Protein AF-A0A956GL09-F1 (afdb_monomer_lite)

Sequence (77 aa):
MRPPPAPTPLRSDVAAFVGPTHRGPVGEAVRVEGWRAYQAVFGGLDGASHTPYAVRGYFENGGTTAFVVRVAGGAPA

Foldseek 3Di:
DDDDDDDDDDPPLEEEFEEAFPAADAQDWDKAFALVRCCVHGNADDPVDCRRVVRNVSRVVPRGMYIYHHHDDDDDD

Secondary structure (DSSP, 8-state):
-PPPPPPPPP----EEEEE--SSS-BS-EEEE-HHHHHHHHH-S--TT-SHHHHHHHHHHTT---EEEEEPP-----

pLDDT: mean 90.61, std 12.46, range [40.78, 98.44]

Radius of gyration: 16.16 Å; chains: 1; bounding box: 45×21×54 Å

Structure (mmCIF, N/CA/C/O backbone):
data_AF-A0A956GL09-F1
#
_entry.id   AF-A0A956GL09-F1
#
loop_
_atom_site.group_PDB
_atom_site.id
_atom_site.type_symbol
_atom_site.label_atom_id
_atom_site.label_alt_id
_atom_site.label_comp_id
_atom_site.label_asym_id
_atom_site.label_entity_id
_atom_site.label_seq_id
_atom_site.pdbx_PDB_ins_code
_atom_site.Cartn_x
_atom_site.Cartn_y
_atom_site.Cartn_z
_atom_site.occupancy
_atom_site.B_iso_or_equiv
_atom_site.auth_seq_id
_atom_site.auth_comp_id
_atom_site.auth_asym_id
_atom_site.auth_atom_id
_atom_site.pdbx_PDB_model_num
ATOM 1 N N . MET A 1 1 ? -36.248 6.396 28.752 1.00 79.06 1 MET A N 1
ATOM 2 C CA . MET A 1 1 ? -35.790 5.897 27.436 1.00 79.06 1 MET A CA 1
ATOM 3 C C . MET A 1 1 ? -34.280 6.105 27.371 1.00 79.06 1 MET A C 1
ATOM 5 O O . MET A 1 1 ? -33.854 7.235 27.565 1.00 79.06 1 MET A O 1
ATOM 9 N N . ARG A 1 2 ? -33.461 5.053 27.234 1.00 77.75 2 ARG A N 1
ATOM 10 C CA . ARG A 1 2 ? -31.996 5.198 27.107 1.00 77.75 2 ARG A CA 1
ATOM 11 C C . ARG A 1 2 ? -31.672 5.540 25.642 1.00 77.75 2 ARG A C 1
ATOM 13 O O . ARG A 1 2 ? -32.213 4.852 24.778 1.00 77.75 2 ARG A O 1
ATOM 20 N N . PRO A 1 3 ? -30.843 6.559 25.346 1.00 79.94 3 PRO A N 1
ATOM 21 C CA . PRO A 1 3 ? -30.420 6.825 23.974 1.00 79.94 3 PRO A CA 1
ATOM 22 C C . PRO A 1 3 ? -29.634 5.628 23.409 1.00 79.94 3 PRO A C 1
ATOM 24 O O . PRO A 1 3 ? -28.954 4.936 24.176 1.00 79.94 3 PRO A O 1
ATOM 27 N N . PRO A 1 4 ? -29.743 5.344 22.098 1.00 82.25 4 PRO A N 1
ATOM 28 C CA . PRO A 1 4 ? -29.006 4.250 21.480 1.00 82.25 4 PRO A CA 1
ATOM 29 C C . PRO A 1 4 ? -27.493 4.455 21.665 1.00 82.25 4 PRO A C 1
ATOM 31 O O . PRO A 1 4 ? -27.035 5.599 21.740 1.00 82.25 4 PRO A O 1
ATOM 34 N N . PRO A 1 5 ? -26.710 3.367 21.774 1.00 82.31 5 PRO A N 1
ATOM 35 C CA . PRO A 1 5 ? -25.261 3.474 21.874 1.00 82.31 5 PRO A CA 1
ATOM 36 C C . PRO A 1 5 ? -24.703 4.224 20.660 1.00 82.31 5 PRO A C 1
ATOM 38 O O . PRO A 1 5 ? -25.187 4.055 19.539 1.00 82.31 5 PRO A O 1
ATOM 41 N N . ALA A 1 6 ? -23.691 5.060 20.893 1.00 81.12 6 ALA A N 1
ATOM 42 C CA . ALA A 1 6 ? -23.020 5.780 19.819 1.00 81.12 6 ALA A CA 1
ATOM 43 C C . ALA A 1 6 ? -22.357 4.789 18.842 1.00 81.12 6 ALA A C 1
ATOM 45 O O . ALA A 1 6 ? -21.855 3.750 19.285 1.00 81.12 6 ALA A O 1
ATOM 46 N N . PRO A 1 7 ? -22.337 5.086 17.529 1.00 78.62 7 PRO A N 1
ATOM 47 C CA . PRO A 1 7 ? -21.641 4.247 16.565 1.00 78.62 7 PRO A CA 1
ATOM 48 C C . PRO A 1 7 ? -20.145 4.201 16.886 1.00 78.62 7 PRO A C 1
ATOM 50 O O . PRO A 1 7 ? -19.539 5.213 17.244 1.00 78.62 7 PRO A O 1
ATOM 53 N N . THR A 1 8 ? -19.544 3.021 16.744 1.00 80.56 8 THR A N 1
ATOM 54 C CA . THR A 1 8 ? -18.095 2.854 16.870 1.00 80.56 8 THR A CA 1
ATOM 55 C C . THR A 1 8 ? -17.395 3.741 15.836 1.00 80.56 8 THR A C 1
ATOM 57 O O . THR A 1 8 ? -17.807 3.730 14.671 1.00 80.56 8 THR A O 1
ATOM 60 N N . PRO A 1 9 ? -16.343 4.492 16.210 1.00 76.62 9 PRO A N 1
ATOM 61 C CA . PRO A 1 9 ? -15.588 5.289 15.255 1.00 76.62 9 PRO A CA 1
ATOM 62 C C . PRO A 1 9 ? -15.076 4.409 14.111 1.00 76.62 9 PRO A C 1
ATOM 64 O O . PRO A 1 9 ? -14.381 3.417 14.341 1.00 76.62 9 PRO A O 1
ATOM 67 N N . LEU A 1 10 ? -15.433 4.764 12.878 1.00 79.00 10 LEU A N 1
ATOM 68 C CA . LEU A 1 10 ? -14.897 4.119 11.685 1.00 79.00 10 LEU A CA 1
ATOM 69 C C . LEU A 1 10 ? -13.451 4.577 11.493 1.00 79.00 10 LEU A C 1
ATOM 71 O O . LEU A 1 10 ? -13.158 5.771 11.556 1.00 79.00 10 LEU A O 1
ATOM 75 N N . ARG A 1 11 ? -12.546 3.629 11.241 1.00 78.69 11 ARG A N 1
ATOM 76 C CA . ARG A 1 11 ? -11.183 3.960 10.825 1.00 78.69 11 ARG A CA 1
ATOM 77 C C . ARG A 1 11 ? -11.218 4.587 9.436 1.00 78.69 11 ARG A C 1
ATOM 79 O O . ARG A 1 11 ? -11.525 3.911 8.459 1.00 78.69 11 ARG A O 1
ATOM 86 N N . SER A 1 12 ? -10.899 5.873 9.361 1.00 82.75 12 SER A N 1
ATOM 87 C CA . SER A 1 12 ? -10.741 6.623 8.111 1.00 82.75 12 SER A CA 1
ATOM 88 C C . SER A 1 12 ? -9.277 6.719 7.659 1.00 82.75 12 SER A C 1
ATOM 90 O O . SER A 1 12 ? -8.977 7.415 6.697 1.00 82.75 12 SER A O 1
ATOM 92 N N . ASP A 1 13 ? -8.358 6.054 8.364 1.00 88.56 13 ASP A N 1
ATOM 93 C CA . ASP A 1 13 ? -6.906 6.083 8.149 1.00 88.56 13 ASP A CA 1
ATOM 94 C C . ASP A 1 13 ? -6.385 4.952 7.242 1.00 88.56 13 ASP A C 1
ATOM 96 O O . ASP A 1 13 ? -5.225 4.980 6.822 1.00 88.56 13 ASP A O 1
ATOM 100 N N . VAL A 1 14 ? -7.223 3.957 6.931 1.00 95.06 14 VAL A N 1
ATOM 101 C CA . VAL A 1 14 ? -6.837 2.791 6.123 1.00 95.06 14 VAL A CA 1
ATOM 102 C C . VAL A 1 14 ? -7.033 3.091 4.638 1.00 95.06 14 VAL A C 1
ATOM 104 O O . VAL A 1 14 ? -8.158 3.141 4.144 1.00 95.06 14 VAL A O 1
ATOM 107 N N . ALA A 1 15 ? -5.925 3.267 3.919 1.00 96.69 15 ALA A N 1
ATOM 108 C CA . ALA A 1 15 ? -5.939 3.544 2.486 1.00 96.69 15 ALA A CA 1
ATOM 109 C C . ALA A 1 15 ? -6.168 2.275 1.645 1.00 96.69 15 ALA A C 1
ATOM 111 O O . ALA A 1 15 ? -5.822 1.163 2.054 1.00 96.69 15 ALA A O 1
ATOM 112 N N . ALA A 1 16 ? -6.696 2.453 0.433 1.00 97.19 16 ALA A N 1
ATOM 113 C CA . ALA A 1 16 ? -6.772 1.412 -0.586 1.00 97.19 16 ALA A CA 1
ATOM 114 C C . ALA A 1 16 ? -6.014 1.851 -1.847 1.00 97.19 16 ALA A C 1
ATOM 116 O O . ALA A 1 16 ? -6.226 2.954 -2.348 1.00 97.19 16 ALA A O 1
ATOM 11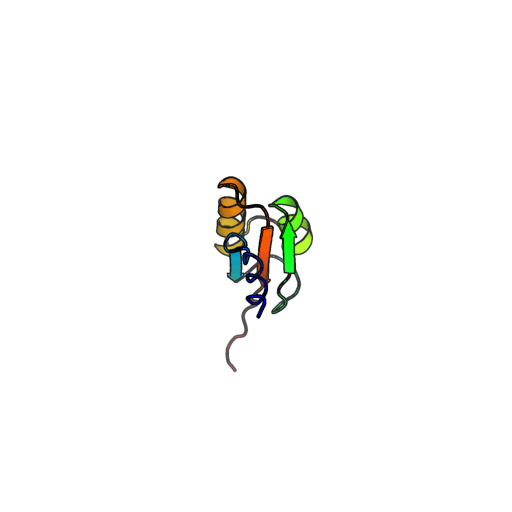7 N N . PHE A 1 17 ? -5.152 0.979 -2.368 1.00 97.81 17 PHE A N 1
ATOM 118 C CA . PHE A 1 17 ? -4.395 1.197 -3.600 1.00 97.81 17 PHE A CA 1
ATOM 119 C C . PHE A 1 17 ? -4.829 0.189 -4.657 1.00 97.81 17 PHE A C 1
ATOM 121 O O . PHE A 1 17 ? -4.787 -1.019 -4.428 1.00 97.81 17 PHE A O 1
ATOM 128 N N . VAL A 1 18 ? -5.221 0.684 -5.827 1.00 97.38 18 VAL A N 1
ATOM 129 C CA . VAL A 1 18 ? -5.668 -0.144 -6.950 1.00 97.38 18 VAL A CA 1
ATOM 130 C C . VAL A 1 18 ? -4.767 0.140 -8.141 1.00 97.38 18 VAL A C 1
ATOM 132 O O . VAL A 1 18 ? -4.665 1.284 -8.582 1.00 97.38 18 VAL A O 1
ATOM 135 N N . GLY A 1 19 ? -4.086 -0.882 -8.652 1.00 95.38 19 GLY A N 1
ATOM 136 C CA . GLY A 1 19 ? -3.241 -0.734 -9.833 1.00 95.38 19 GLY A CA 1
ATOM 137 C C . GLY A 1 19 ? -2.285 -1.902 -10.069 1.00 95.38 19 GLY A C 1
ATOM 138 O O . GLY A 1 19 ? -2.368 -2.921 -9.377 1.00 95.38 19 GLY A O 1
ATOM 139 N N . PRO A 1 20 ? -1.402 -1.802 -11.075 1.00 94.88 20 PRO A N 1
ATOM 140 C CA . PRO A 1 20 ? -0.504 -2.890 -11.436 1.00 94.88 20 PRO A CA 1
ATOM 141 C C . PRO A 1 20 ? 0.545 -3.156 -10.355 1.00 94.88 20 PRO A C 1
ATOM 143 O O . PRO A 1 20 ? 1.177 -2.236 -9.840 1.00 94.88 20 PRO A O 1
ATOM 146 N N . THR A 1 21 ? 0.786 -4.428 -10.051 1.00 94.62 21 THR A N 1
ATOM 147 C CA . THR A 1 21 ? 1.883 -4.870 -9.178 1.00 94.62 21 THR A CA 1
ATOM 148 C C . THR A 1 21 ? 2.634 -6.028 -9.830 1.00 94.62 21 THR A C 1
ATOM 150 O O . THR A 1 21 ? 2.056 -6.788 -10.618 1.00 94.62 21 THR A O 1
ATOM 153 N N . HIS A 1 22 ? 3.910 -6.189 -9.467 1.00 91.38 22 HIS A N 1
ATOM 154 C CA . HIS A 1 22 ? 4.804 -7.203 -10.033 1.00 91.38 22 HIS A CA 1
ATOM 155 C C . HIS A 1 22 ? 4.240 -8.631 -9.904 1.00 91.38 22 HIS A C 1
ATOM 157 O O . HIS A 1 22 ? 4.253 -9.411 -10.853 1.00 91.38 22 HIS A O 1
ATOM 163 N N . ARG A 1 23 ? 3.685 -8.973 -8.736 1.00 94.12 23 ARG A N 1
ATOM 164 C CA . ARG A 1 23 ? 3.016 -10.258 -8.467 1.00 94.12 23 ARG A CA 1
A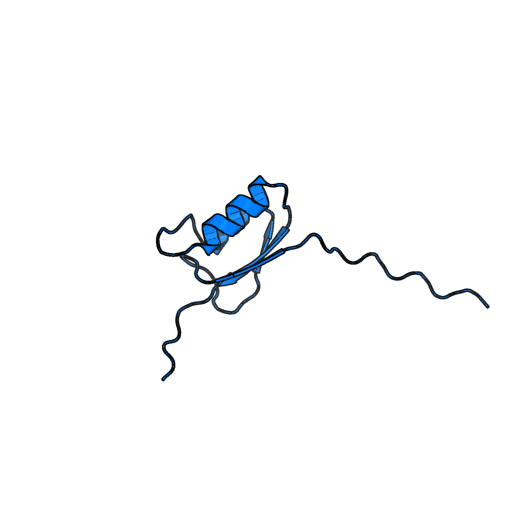TOM 165 C C . ARG A 1 23 ? 1.816 -10.073 -7.539 1.00 94.12 23 ARG A C 1
ATOM 167 O O . ARG A 1 23 ? 1.519 -8.949 -7.148 1.00 94.12 23 ARG A O 1
ATOM 174 N N . GLY A 1 24 ? 1.160 -11.172 -7.175 1.00 94.38 24 GLY A N 1
ATOM 175 C CA . GLY A 1 24 ? 0.047 -11.203 -6.222 1.00 94.38 24 GLY A CA 1
ATOM 176 C C . GLY A 1 24 ? -1.302 -11.539 -6.873 1.00 94.38 24 GLY A C 1
ATOM 177 O O . GLY A 1 24 ? -1.389 -11.588 -8.110 1.00 94.38 24 GLY A O 1
ATOM 178 N N . PRO A 1 25 ? -2.338 -11.789 -6.052 1.00 95.94 25 PRO A N 1
ATOM 179 C CA . PRO A 1 25 ? -3.674 -12.139 -6.526 1.00 95.94 25 PRO A CA 1
ATOM 180 C C . PRO A 1 25 ? -4.308 -10.957 -7.267 1.00 95.94 25 PRO A C 1
ATOM 182 O O . PRO A 1 25 ? -4.223 -9.816 -6.821 1.00 95.94 25 PRO A O 1
ATOM 185 N N . VAL A 1 26 ? -4.902 -11.226 -8.430 1.00 95.81 26 VAL A N 1
ATOM 186 C CA . VAL A 1 26 ? -5.521 -10.209 -9.294 1.00 95.81 26 VAL A CA 1
ATOM 187 C C . VAL A 1 26 ? -6.976 -10.011 -8.888 1.00 95.81 26 VAL A C 1
ATOM 189 O O . VAL A 1 26 ? -7.698 -10.987 -8.717 1.00 95.81 26 VAL A O 1
ATOM 192 N N . GLY A 1 27 ? -7.412 -8.756 -8.761 1.00 95.25 27 GLY A N 1
ATOM 193 C CA . GLY A 1 27 ? -8.802 -8.416 -8.432 1.00 95.25 27 GLY A CA 1
ATOM 194 C C . GLY A 1 27 ? -9.217 -8.699 -6.983 1.00 95.25 27 GLY A C 1
ATOM 195 O O . GLY A 1 27 ? -10.356 -8.424 -6.619 1.00 95.25 27 GLY A O 1
ATOM 196 N N . GLU A 1 28 ? -8.308 -9.201 -6.146 1.00 97.25 28 GLU A N 1
ATOM 197 C CA . GLU A 1 28 ? -8.550 -9.455 -4.726 1.00 97.25 28 GLU A CA 1
ATOM 198 C C . GLU A 1 28 ? -7.984 -8.318 -3.867 1.00 97.25 28 GLU A C 1
ATOM 200 O O . GLU A 1 28 ? -6.851 -7.875 -4.068 1.00 97.25 28 GLU A O 1
ATOM 205 N N . ALA A 1 29 ? -8.771 -7.849 -2.896 1.00 97.81 29 ALA A N 1
ATOM 206 C CA . ALA A 1 29 ? -8.329 -6.859 -1.922 1.00 97.81 29 ALA A CA 1
ATOM 207 C C . ALA A 1 29 ? -7.545 -7.535 -0.795 1.00 97.81 29 ALA A C 1
ATOM 209 O O . ALA A 1 29 ? -8.125 -8.131 0.112 1.00 97.81 29 ALA A O 1
ATOM 210 N N . VAL A 1 30 ? -6.221 -7.393 -0.818 1.00 98.44 30 VAL A N 1
ATOM 211 C CA . VAL A 1 30 ? -5.353 -7.952 0.223 1.00 98.44 30 VAL A CA 1
ATOM 212 C C . VAL A 1 30 ? -4.985 -6.872 1.228 1.00 98.44 30 VAL A C 1
ATOM 214 O O . VAL A 1 30 ? -4.460 -5.817 0.864 1.00 98.44 30 VAL A O 1
ATOM 217 N N . ARG A 1 31 ? -5.227 -7.152 2.510 1.00 98.19 31 ARG A N 1
ATOM 218 C CA . ARG A 1 31 ? -4.791 -6.296 3.615 1.00 98.19 31 ARG A CA 1
ATOM 219 C C . ARG A 1 31 ? -3.301 -6.498 3.883 1.00 98.19 31 ARG A C 1
ATOM 221 O O . ARG A 1 31 ? -2.854 -7.626 4.070 1.00 98.19 31 ARG A O 1
ATOM 228 N N . VAL A 1 32 ? -2.549 -5.407 3.960 1.00 98.31 32 VAL A N 1
ATOM 229 C CA . VAL A 1 32 ? -1.115 -5.407 4.267 1.00 98.31 32 VAL A CA 1
ATOM 230 C C . VAL A 1 32 ? -0.798 -4.420 5.390 1.00 98.31 32 VAL A C 1
ATOM 232 O O . VAL A 1 32 ? -1.332 -3.310 5.441 1.00 98.31 32 VAL A O 1
ATOM 235 N N . GLU A 1 33 ? 0.087 -4.834 6.294 1.00 98.00 33 GLU A N 1
ATOM 236 C CA . GLU A 1 33 ? 0.564 -4.032 7.425 1.00 98.00 33 GLU A CA 1
ATOM 237 C C . GLU A 1 33 ? 2.030 -3.652 7.195 1.00 98.00 33 GLU A C 1
ATOM 239 O O . GLU A 1 33 ? 2.955 -4.425 7.455 1.00 98.00 33 GLU A O 1
ATOM 244 N N . GLY A 1 34 ? 2.240 -2.460 6.641 1.00 98.00 34 GLY A N 1
ATOM 245 C CA . GLY A 1 34 ? 3.565 -1.949 6.308 1.00 98.00 34 GLY A CA 1
ATOM 246 C C . GLY A 1 34 ? 4.146 -2.459 4.984 1.00 98.00 34 GLY A C 1
ATOM 247 O O . GLY A 1 34 ? 3.668 -3.399 4.342 1.00 98.00 34 GLY A O 1
ATOM 248 N N . TRP A 1 35 ? 5.255 -1.832 4.589 1.00 98.25 35 TRP A N 1
ATOM 249 C CA . TRP A 1 35 ? 5.930 -2.088 3.314 1.00 98.25 35 TRP A CA 1
ATOM 250 C C . TRP A 1 35 ? 6.441 -3.530 3.166 1.00 98.25 35 TRP A C 1
ATOM 252 O O . TRP A 1 35 ? 6.347 -4.121 2.093 1.00 98.25 35 TRP A O 1
ATOM 262 N N . ARG A 1 36 ? 6.927 -4.147 4.250 1.00 98.25 36 ARG A N 1
ATOM 263 C CA . ARG A 1 36 ? 7.443 -5.526 4.207 1.00 98.25 36 ARG A CA 1
ATOM 264 C C . ARG A 1 36 ? 6.344 -6.549 3.899 1.00 98.25 36 ARG A C 1
ATOM 266 O O . ARG A 1 36 ? 6.592 -7.502 3.163 1.00 98.25 36 ARG A O 1
ATOM 273 N N . ALA A 1 37 ? 5.136 -6.339 4.432 1.00 98.38 37 ALA A N 1
ATOM 274 C CA . ALA A 1 37 ? 3.973 -7.177 4.141 1.00 98.38 37 ALA A CA 1
ATOM 275 C C . ALA A 1 37 ? 3.528 -7.015 2.681 1.00 98.38 37 ALA A C 1
ATOM 277 O O . ALA A 1 37 ? 3.279 -8.010 2.001 1.00 98.38 37 ALA A O 1
ATOM 278 N N . TYR A 1 38 ? 3.530 -5.779 2.167 1.00 98.38 38 TYR A N 1
ATOM 279 C CA . TYR A 1 38 ? 3.320 -5.529 0.742 1.00 98.38 38 TYR A CA 1
ATOM 280 C C . TYR A 1 38 ? 4.323 -6.305 -0.122 1.00 98.38 38 TYR A C 1
ATOM 282 O O . TYR A 1 38 ? 3.914 -7.038 -1.019 1.00 98.38 38 TYR A O 1
ATOM 290 N N . GLN A 1 39 ? 5.623 -6.221 0.178 1.00 98.12 39 GLN A N 1
ATOM 291 C CA . GLN A 1 39 ? 6.658 -6.902 -0.607 1.00 98.12 39 GLN A CA 1
ATOM 292 C C . GLN A 1 39 ? 6.502 -8.427 -0.622 1.00 98.12 39 GLN A C 1
ATOM 294 O O . GLN A 1 39 ? 6.716 -9.074 -1.656 1.00 98.12 39 GLN A O 1
ATOM 299 N N . ALA A 1 40 ? 6.093 -9.009 0.507 1.00 98.19 40 ALA A N 1
ATOM 300 C CA . ALA A 1 40 ? 5.837 -10.439 0.619 1.00 98.19 40 ALA A CA 1
ATOM 301 C C . ALA A 1 40 ? 4.748 -10.908 -0.361 1.00 98.19 40 ALA A C 1
ATOM 303 O O . ALA A 1 40 ? 4.930 -11.929 -1.019 1.00 98.19 40 ALA A O 1
ATOM 304 N N . VAL A 1 41 ? 3.673 -10.133 -0.527 1.00 97.88 41 VAL A N 1
ATOM 305 C CA . VAL A 1 41 ? 2.540 -10.498 -1.393 1.00 97.88 41 VAL A CA 1
ATOM 306 C C . VAL A 1 41 ? 2.742 -10.029 -2.834 1.00 97.88 41 VAL A C 1
ATOM 308 O O . VAL A 1 41 ? 2.648 -10.822 -3.768 1.00 97.88 41 VAL A O 1
ATOM 311 N N . PHE A 1 42 ? 3.052 -8.748 -3.023 1.00 97.00 42 PHE A N 1
ATOM 312 C CA . PHE A 1 42 ? 2.973 -8.060 -4.314 1.00 97.00 42 PHE A CA 1
ATOM 313 C C . PHE A 1 42 ? 4.326 -7.830 -4.993 1.00 97.00 42 PHE A C 1
ATOM 315 O O . PHE A 1 42 ? 4.375 -7.503 -6.181 1.00 97.00 42 PHE A O 1
ATOM 322 N N . GLY A 1 43 ? 5.426 -8.083 -4.278 1.00 95.62 43 GLY A N 1
ATOM 323 C CA . GLY A 1 43 ? 6.787 -7.865 -4.767 1.00 95.62 43 GLY A CA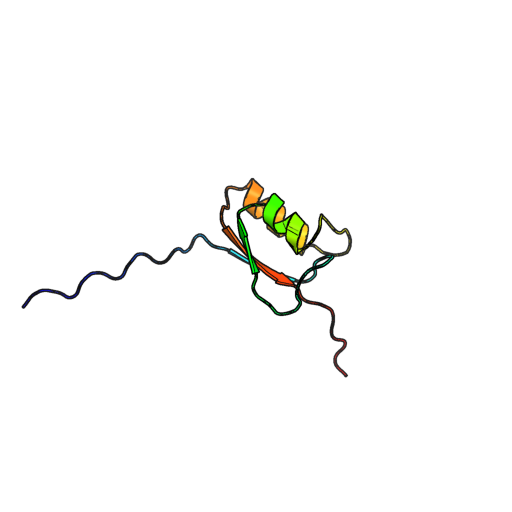 1
ATOM 324 C C . GLY A 1 43 ? 7.313 -6.456 -4.480 1.00 95.62 43 GLY A C 1
ATOM 325 O O . GLY A 1 43 ? 6.746 -5.702 -3.696 1.00 95.62 43 GLY A O 1
ATOM 326 N N . GLY A 1 44 ? 8.461 -6.128 -5.069 1.00 95.56 44 GLY A N 1
ATOM 327 C CA . GLY A 1 44 ? 9.156 -4.866 -4.825 1.00 95.56 44 GLY A CA 1
ATOM 32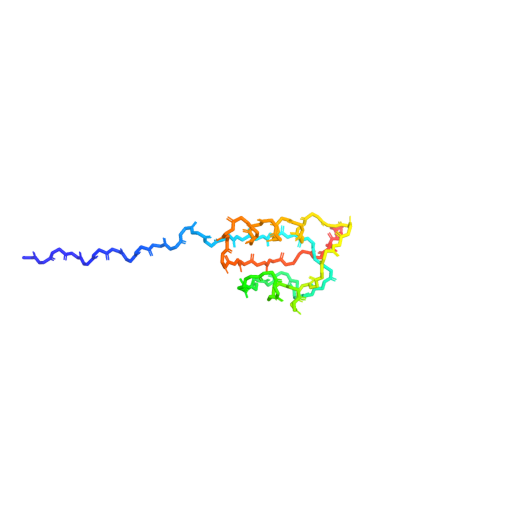8 C C . GLY A 1 44 ? 8.629 -3.687 -5.641 1.00 95.56 44 GLY A C 1
ATOM 329 O O . GLY A 1 44 ? 7.516 -3.693 -6.165 1.00 95.56 44 GLY A O 1
ATOM 330 N N . LEU A 1 45 ? 9.480 -2.665 -5.736 1.00 95.19 45 LEU A N 1
ATOM 331 C CA . LEU A 1 45 ? 9.301 -1.592 -6.706 1.00 95.19 45 LEU A CA 1
ATOM 332 C C . LEU A 1 45 ? 9.416 -2.153 -8.125 1.00 95.19 45 LEU A C 1
ATOM 334 O O . LEU A 1 45 ? 10.205 -3.064 -8.372 1.00 95.19 45 LEU A O 1
ATOM 338 N N . ASP A 1 46 ? 8.635 -1.585 -9.032 1.00 87.19 46 ASP A N 1
ATOM 339 C CA . ASP A 1 46 ? 8.581 -1.968 -10.436 1.00 87.19 46 ASP A CA 1
ATOM 340 C C . ASP A 1 46 ? 8.528 -0.688 -11.270 1.00 87.19 46 ASP A C 1
ATOM 342 O O . ASP A 1 46 ? 7.603 0.106 -11.115 1.00 87.19 46 ASP A O 1
ATOM 346 N N . GLY A 1 47 ? 9.513 -0.484 -12.147 1.00 87.00 47 GLY A N 1
ATOM 347 C CA . GLY A 1 47 ? 9.586 0.704 -13.000 1.00 87.00 47 GLY A CA 1
ATOM 348 C C . GLY A 1 47 ? 8.421 0.831 -13.988 1.00 87.00 47 GLY A C 1
ATOM 349 O O . GLY A 1 47 ? 8.197 1.915 -14.518 1.00 87.00 47 GLY A O 1
ATOM 350 N N . ALA A 1 48 ? 7.659 -0.243 -14.215 1.00 87.19 48 ALA A N 1
ATOM 351 C CA . ALA A 1 48 ? 6.473 -0.233 -15.064 1.00 87.19 48 ALA A CA 1
ATOM 352 C C . ALA A 1 48 ? 5.191 0.221 -14.335 1.00 87.19 48 ALA A C 1
ATOM 354 O O . ALA A 1 48 ? 4.157 0.392 -14.984 1.00 87.19 48 ALA A O 1
ATOM 355 N N . SER A 1 49 ? 5.216 0.415 -13.007 1.00 90.88 49 SER A N 1
ATOM 356 C CA . SER A 1 49 ? 4.025 0.776 -12.228 1.00 90.88 49 SER A CA 1
ATOM 357 C C . SER A 1 49 ? 4.294 1.808 -11.136 1.00 90.88 49 SER A C 1
ATOM 359 O O . SER A 1 49 ? 5.206 1.676 -10.326 1.00 90.88 49 SER A O 1
ATOM 361 N N . HIS A 1 50 ? 3.405 2.798 -11.030 1.00 94.31 50 HIS A N 1
ATOM 362 C CA . HIS A 1 50 ? 3.425 3.796 -9.956 1.00 94.31 50 HIS A CA 1
ATOM 363 C C . HIS A 1 50 ? 2.842 3.268 -8.633 1.00 94.31 50 HIS A C 1
ATOM 365 O O . HIS A 1 50 ? 3.135 3.812 -7.568 1.00 94.31 50 HIS A O 1
ATOM 371 N N . THR A 1 51 ? 2.038 2.198 -8.670 1.00 96.62 51 THR A N 1
ATOM 372 C CA . THR A 1 51 ? 1.381 1.616 -7.488 1.00 96.62 51 THR A CA 1
ATOM 373 C C . THR A 1 51 ? 2.360 1.231 -6.371 1.00 96.62 51 THR A C 1
ATOM 375 O O . THR A 1 51 ? 2.149 1.686 -5.246 1.00 96.62 51 THR A O 1
ATOM 378 N N . PRO A 1 52 ? 3.451 0.470 -6.614 1.00 97.00 52 PRO A N 1
ATOM 379 C CA . PRO A 1 52 ? 4.397 0.127 -5.551 1.00 97.00 52 PRO A CA 1
ATOM 380 C C . PRO A 1 52 ? 5.080 1.355 -4.929 1.00 97.00 52 PRO A C 1
ATOM 382 O O . PRO A 1 52 ? 5.349 1.351 -3.729 1.00 97.00 52 PRO A O 1
ATOM 385 N N . TYR A 1 53 ? 5.320 2.422 -5.701 1.00 98.19 53 TYR A N 1
ATOM 386 C CA . TYR A 1 53 ? 5.890 3.667 -5.175 1.00 98.19 53 TYR A CA 1
ATOM 387 C C . TYR A 1 53 ? 4.901 4.416 -4.276 1.00 98.19 53 TYR A C 1
ATOM 389 O O . TYR A 1 53 ? 5.281 4.862 -3.196 1.00 98.19 53 TYR A O 1
ATOM 397 N N . ALA A 1 54 ? 3.628 4.506 -4.675 1.00 98.12 54 ALA A N 1
ATOM 398 C CA . ALA A 1 54 ? 2.584 5.143 -3.870 1.00 98.12 54 ALA A CA 1
ATOM 399 C C . ALA A 1 54 ? 2.351 4.408 -2.539 1.00 98.12 54 ALA A C 1
ATOM 401 O O . ALA A 1 54 ? 2.274 5.040 -1.486 1.00 98.12 54 ALA A O 1
ATOM 402 N N . VAL A 1 55 ? 2.307 3.070 -2.572 1.00 98.12 55 VAL A N 1
ATOM 403 C CA . VAL A 1 55 ? 2.165 2.240 -1.365 1.00 98.12 55 VAL A CA 1
ATOM 404 C C . VAL A 1 55 ? 3.358 2.433 -0.427 1.00 98.12 55 VAL A C 1
ATOM 406 O O . VAL A 1 55 ? 3.174 2.603 0.778 1.00 98.12 55 VAL A O 1
ATOM 409 N N . ARG A 1 56 ? 4.584 2.445 -0.967 1.00 98.38 56 ARG A N 1
ATOM 410 C CA . ARG A 1 56 ? 5.788 2.717 -0.177 1.00 98.38 56 ARG A CA 1
ATOM 411 C C . ARG A 1 56 ? 5.718 4.093 0.487 1.00 98.38 56 ARG A C 1
ATOM 413 O O . ARG A 1 56 ? 5.891 4.174 1.699 1.00 98.38 56 ARG A O 1
ATOM 420 N N . GLY A 1 57 ? 5.405 5.136 -0.282 1.00 98.31 57 GLY A N 1
ATOM 421 C CA . GLY A 1 57 ? 5.284 6.501 0.229 1.00 98.31 57 GLY A CA 1
ATOM 422 C C . GLY A 1 57 ? 4.211 6.640 1.312 1.00 98.31 57 GLY A C 1
ATOM 423 O O . GLY A 1 57 ? 4.427 7.329 2.301 1.00 98.31 57 GLY A O 1
ATOM 424 N N . TYR A 1 58 ? 3.078 5.942 1.189 1.00 98.38 58 TYR A N 1
ATOM 425 C CA . TYR A 1 58 ? 2.054 5.912 2.240 1.00 98.38 58 TYR A CA 1
ATOM 426 C C . TYR A 1 58 ? 2.594 5.372 3.568 1.00 98.38 58 TYR A C 1
ATOM 428 O O . TYR A 1 58 ? 2.386 5.992 4.610 1.00 98.38 58 TYR A O 1
ATOM 436 N N . PHE A 1 59 ? 3.321 4.252 3.536 1.00 98.38 59 PHE A N 1
ATOM 437 C CA . PHE A 1 59 ? 3.918 3.682 4.745 1.00 98.38 59 PHE A CA 1
ATOM 438 C C . PHE A 1 59 ? 5.072 4.532 5.295 1.00 98.38 59 PHE A C 1
ATOM 440 O O . PHE A 1 59 ? 5.206 4.658 6.509 1.00 98.38 59 PHE A O 1
ATOM 447 N N . GLU A 1 60 ? 5.877 5.157 4.433 1.00 98.19 60 GLU A N 1
ATOM 448 C CA . GLU A 1 60 ? 6.929 6.099 4.851 1.00 98.19 60 GLU A CA 1
ATOM 449 C C . GLU A 1 60 ? 6.346 7.374 5.489 1.00 98.19 60 GLU A C 1
ATOM 451 O O . GLU A 1 60 ? 6.944 7.925 6.410 1.00 98.19 60 GLU A O 1
ATOM 456 N N . ASN A 1 61 ? 5.143 7.787 5.082 1.00 97.88 61 ASN A N 1
ATOM 457 C CA . ASN A 1 61 ? 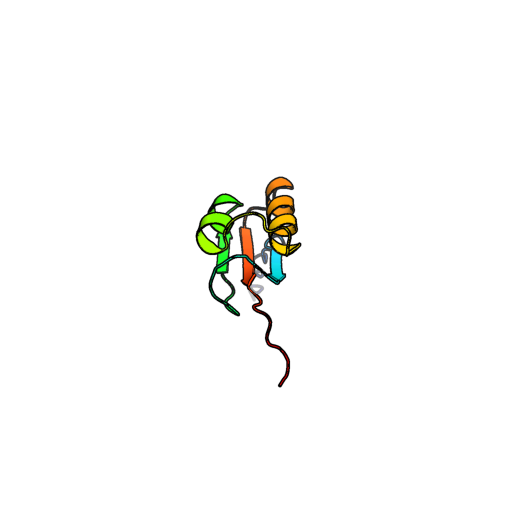4.413 8.927 5.648 1.00 97.88 61 ASN A CA 1
ATOM 458 C C . ASN A 1 61 ? 3.569 8.576 6.890 1.00 97.88 61 ASN A C 1
ATOM 460 O O . ASN A 1 61 ? 2.698 9.349 7.288 1.00 97.88 61 ASN A O 1
ATOM 464 N N . GLY A 1 62 ? 3.807 7.420 7.516 1.00 96.94 62 GLY A N 1
ATOM 465 C CA . GLY A 1 62 ? 3.156 7.031 8.773 1.00 96.94 62 GLY A CA 1
ATOM 466 C C . GLY A 1 62 ? 1.844 6.260 8.616 1.00 96.94 62 GLY A C 1
ATOM 467 O O . GLY A 1 62 ? 1.192 5.956 9.616 1.00 96.94 62 GLY A O 1
ATOM 468 N N . GLY A 1 63 ? 1.462 5.889 7.392 1.00 97.00 63 GLY A N 1
ATOM 469 C CA . GLY A 1 63 ? 0.437 4.876 7.170 1.00 97.00 63 GLY A CA 1
ATOM 470 C C . GLY A 1 63 ? 0.818 3.554 7.843 1.00 97.00 63 GLY A C 1
ATOM 471 O O . GLY A 1 63 ? 1.990 3.193 7.899 1.00 97.00 63 GLY A O 1
ATOM 472 N N . THR A 1 64 ? -0.160 2.811 8.364 1.00 96.75 64 THR A N 1
ATOM 473 C CA . THR A 1 64 ? 0.108 1.556 9.103 1.00 96.75 64 THR A CA 1
ATOM 474 C C . THR A 1 64 ? -0.553 0.341 8.470 1.00 96.75 64 THR A C 1
ATOM 476 O O . THR A 1 64 ? -0.002 -0.756 8.499 1.00 96.75 64 THR A O 1
ATOM 479 N N . THR A 1 65 ? -1.718 0.530 7.853 1.00 97.44 65 THR A N 1
ATOM 480 C CA . THR A 1 65 ? -2.500 -0.525 7.209 1.00 97.44 65 THR A CA 1
ATOM 481 C C . THR A 1 65 ? -3.000 -0.024 5.867 1.00 97.44 65 THR A C 1
ATOM 483 O O . THR A 1 65 ? -3.549 1.070 5.790 1.00 97.44 65 THR A O 1
ATOM 486 N N . ALA A 1 66 ? -2.883 -0.845 4.829 1.00 98.12 66 ALA A N 1
ATOM 487 C CA . ALA A 1 66 ? -3.508 -0.572 3.544 1.00 98.12 66 ALA A CA 1
ATOM 488 C C . ALA A 1 66 ? -4.170 -1.825 2.972 1.00 98.12 66 ALA A C 1
ATOM 490 O O . ALA A 1 66 ? -3.782 -2.951 3.289 1.00 98.12 66 ALA A O 1
ATOM 491 N N . PHE A 1 67 ? -5.141 -1.620 2.093 1.00 98.31 67 PHE A N 1
ATOM 492 C CA . PHE A 1 67 ? -5.581 -2.636 1.147 1.00 98.31 67 PHE A CA 1
ATOM 493 C C . PHE A 1 67 ? -4.918 -2.396 -0.203 1.00 98.31 67 PHE A C 1
ATOM 495 O O . PHE A 1 67 ? -4.780 -1.255 -0.644 1.00 98.31 67 PHE A O 1
ATOM 502 N N . VAL A 1 68 ? -4.526 -3.473 -0.873 1.00 98.25 68 VAL A N 1
ATOM 503 C CA . VAL A 1 68 ? -3.994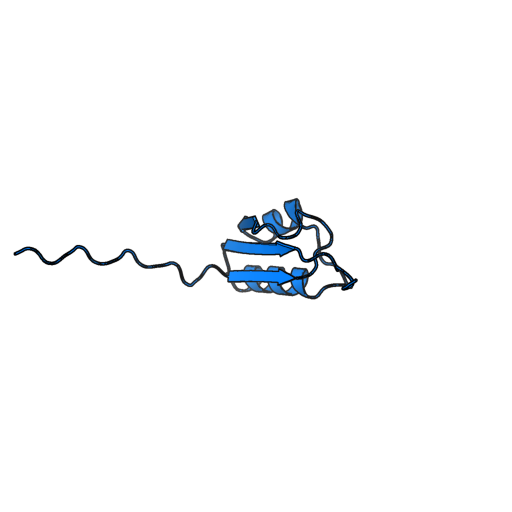 -3.415 -2.233 1.00 98.25 68 VAL A CA 1
ATOM 504 C C . VAL A 1 68 ? -4.771 -4.376 -3.115 1.00 98.25 68 VAL A C 1
ATOM 506 O O . VAL A 1 68 ? -4.943 -5.542 -2.764 1.00 98.25 68 VAL A O 1
ATOM 509 N N . VAL A 1 69 ? -5.220 -3.873 -4.262 1.00 98.00 69 VAL A N 1
ATOM 510 C CA . VAL A 1 69 ? -5.856 -4.657 -5.320 1.00 98.00 69 VAL A CA 1
ATOM 511 C C . VAL A 1 69 ? -4.966 -4.594 -6.549 1.00 98.00 69 VAL A C 1
ATOM 513 O O . VAL A 1 69 ? -4.797 -3.532 -7.159 1.00 98.00 69 VAL A O 1
ATOM 516 N N . ARG A 1 70 ? -4.400 -5.740 -6.930 1.00 96.25 70 ARG A N 1
ATOM 517 C CA . ARG A 1 70 ? -3.616 -5.838 -8.159 1.00 96.25 70 ARG A CA 1
ATOM 518 C C . ARG A 1 70 ? -4.539 -5.837 -9.368 1.00 96.25 70 ARG A C 1
ATOM 520 O O . ARG A 1 70 ? -5.435 -6.675 -9.479 1.00 96.25 70 ARG A O 1
ATOM 527 N N . VAL A 1 71 ? -4.236 -4.963 -10.316 1.00 93.88 71 VAL A N 1
ATOM 528 C CA . VAL A 1 71 ? -4.840 -4.950 -11.650 1.00 93.88 71 VAL A CA 1
ATOM 529 C C . VAL A 1 71 ? -3.853 -5.579 -12.630 1.00 93.88 71 VAL A C 1
ATOM 531 O O . VAL A 1 71 ? -2.741 -5.083 -12.795 1.00 93.88 71 VAL A O 1
ATOM 534 N N . ALA A 1 72 ? -4.238 -6.680 -13.272 1.00 83.81 72 ALA A N 1
ATOM 535 C CA . ALA A 1 72 ? -3.530 -7.208 -14.435 1.00 83.81 72 ALA A CA 1
ATOM 536 C C . ALA A 1 72 ? -4.281 -6.748 -15.687 1.00 83.81 72 ALA A C 1
ATOM 538 O O . ALA A 1 72 ? -5.511 -6.786 -15.704 1.00 83.81 72 ALA A O 1
ATOM 539 N N . GLY A 1 73 ? -3.557 -6.261 -16.696 1.00 70.31 73 GLY A N 1
ATOM 540 C CA . GLY A 1 73 ? -4.165 -5.732 -17.912 1.00 70.31 73 GLY A CA 1
ATOM 541 C C . GLY A 1 73 ? -5.050 -6.776 -18.588 1.00 70.31 73 GLY A C 1
ATOM 542 O O . GLY A 1 73 ? -4.548 -7.762 -19.119 1.00 70.31 73 GLY A O 1
ATOM 543 N N . GLY A 1 74 ? -6.360 -6.544 -18.577 1.00 53.16 74 GLY A N 1
ATOM 544 C CA . GLY A 1 74 ? -7.249 -7.077 -19.593 1.00 53.16 74 GLY A CA 1
ATOM 545 C C . GLY A 1 74 ? -7.214 -6.103 -20.758 1.00 53.16 74 GLY A C 1
ATOM 546 O O . GLY A 1 74 ? -7.646 -4.961 -20.608 1.00 53.16 74 GLY A O 1
ATOM 547 N N . ALA A 1 75 ? -6.684 -6.519 -21.906 1.00 40.78 75 ALA A N 1
ATOM 548 C CA . ALA A 1 75 ? -7.118 -5.883 -23.140 1.00 40.78 75 ALA A CA 1
ATOM 549 C C . ALA A 1 75 ? -8.644 -6.091 -23.218 1.00 40.78 75 ALA A C 1
ATOM 551 O O . ALA A 1 75 ? -9.080 -7.231 -23.022 1.00 40.78 75 ALA A O 1
ATOM 552 N N . PRO A 1 76 ? -9.469 -5.047 -23.425 1.00 47.59 76 PRO A N 1
ATOM 553 C CA . PRO A 1 76 ? -10.849 -5.292 -23.814 1.00 47.59 76 PRO A CA 1
ATOM 554 C C . PRO A 1 76 ? -10.820 -6.123 -25.105 1.00 47.59 76 PRO A C 1
ATOM 556 O O . PRO A 1 76 ? -10.034 -5.823 -26.007 1.00 47.59 76 PRO A O 1
ATOM 559 N N . ALA A 1 77 ? -11.600 -7.205 -25.126 1.00 46.06 77 ALA A N 1
ATOM 560 C CA . ALA A 1 77 ? -11.860 -7.972 -26.341 1.00 46.06 77 ALA A CA 1
ATOM 561 C C . ALA A 1 77 ? -12.555 -7.100 -27.394 1.00 46.06 77 ALA A C 1
ATOM 563 O O . ALA A 1 77 ? -13.333 -6.203 -26.986 1.00 46.06 77 ALA A O 1
#